Protein AF-A0AAC8NCL2-F1 (afdb_monomer_lite)

Foldseek 3Di:
DAEDEDAADDPPVQVPDPFKDKDKFADPVVSVVVVVVVVVVQKDFPDPKYKYFYFHHPDDPPDPPPQVPHDSVRRTPGIMIITMIGRPDD

Organism: Bacillus anthracis (NCBI:txid1392)

Sequence (90 aa):
MKTIVRDGSMPIALNRSLGTRYLRDKRLSELLKRCRRLENEGFDYLFPIRKVLETIKHRNDENPHLFKGCLVMDRDRGFYYEVVMRKVKR

Secondary structure (DSSP, 8-state):
-EEEEEESPPPGGGG-STTEEEEEESSHHHHHHHHHHHHHTTEEESS--EEEEEE--TT--S-TTTTTT--GGGGEEEEEEEEEEEE---

pLDDT: mean 73.7, std 15.07, range [48.12, 93.62]

Structure (mmCIF, N/CA/C/O backbone):
data_AF-A0AAC8NCL2-F1
#
_entry.id   AF-A0AAC8NCL2-F1
#
loop_
_atom_site.group_PDB
_atom_site.id
_atom_site.type_symbol
_atom_site.label_atom_id
_atom_site.label_alt_id
_atom_site.label_comp_id
_atom_site.label_asym_id
_atom_site.label_entity_id
_atom_site.label_seq_id
_atom_site.pdbx_PDB_ins_code
_atom_site.Cartn_x
_atom_site.Cartn_y
_atom_site.Cartn_z
_atom_site.occupancy
_atom_site.B_iso_or_equiv
_atom_site.auth_seq_id
_atom_site.auth_comp_id
_atom_site.auth_asym_id
_atom_site.auth_atom_id
_atom_site.pdbx_PDB_model_num
ATOM 1 N N . MET A 1 1 ? -3.567 -11.513 -1.963 1.00 71.25 1 MET A N 1
ATOM 2 C CA . MET A 1 1 ? -2.794 -10.250 -1.902 1.00 71.25 1 MET A CA 1
ATOM 3 C C . MET A 1 1 ? -2.624 -9.721 -3.320 1.00 71.25 1 MET A C 1
ATOM 5 O O . MET A 1 1 ? -2.193 -10.489 -4.169 1.00 71.25 1 MET A O 1
ATOM 9 N N . LYS A 1 2 ? -3.032 -8.479 -3.613 1.00 78.31 2 LYS A N 1
ATOM 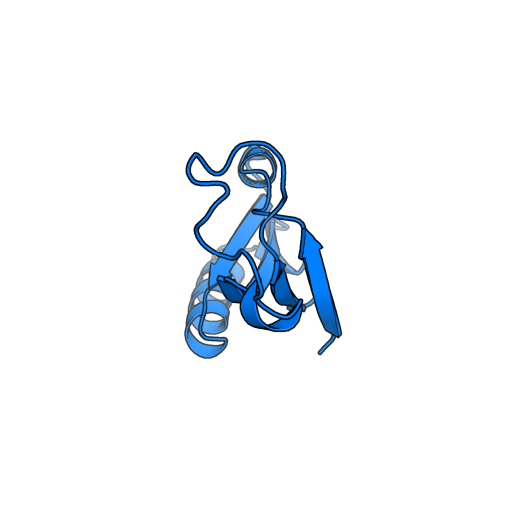10 C CA . LYS A 1 2 ? -3.049 -7.942 -4.989 1.00 78.31 2 LYS A CA 1
ATOM 11 C C . LYS A 1 2 ? -1.720 -7.248 -5.314 1.00 78.31 2 LYS A C 1
ATOM 13 O O . LYS A 1 2 ? -1.271 -6.414 -4.524 1.00 78.31 2 LYS A O 1
ATOM 18 N N . THR A 1 3 ? -1.120 -7.580 -6.458 1.00 79.75 3 THR A N 1
ATOM 19 C CA . THR A 1 3 ? 0.044 -6.864 -7.006 1.00 79.75 3 THR A CA 1
ATOM 20 C C . THR A 1 3 ? -0.439 -5.783 -7.965 1.00 79.75 3 THR A C 1
ATOM 22 O O . THR A 1 3 ? -1.320 -6.039 -8.783 1.00 79.75 3 THR A O 1
ATOM 25 N N . ILE A 1 4 ? 0.107 -4.577 -7.854 1.00 80.75 4 ILE A N 1
ATOM 26 C CA . ILE A 1 4 ? -0.173 -3.456 -8.751 1.00 80.75 4 ILE A CA 1
ATOM 27 C C . ILE A 1 4 ? 1.136 -2.938 -9.347 1.00 80.75 4 ILE A C 1
ATOM 29 O O . ILE A 1 4 ? 2.170 -2.945 -8.681 1.00 80.75 4 ILE A O 1
ATOM 33 N N . VAL A 1 5 ? 1.092 -2.491 -10.597 1.00 77.50 5 VAL A N 1
ATOM 34 C CA . VAL A 1 5 ? 2.213 -1.810 -11.256 1.00 77.50 5 VAL A CA 1
ATOM 35 C C . VAL A 1 5 ? 1.946 -0.312 -11.181 1.00 77.50 5 VAL A C 1
ATOM 37 O O . VAL A 1 5 ? 0.803 0.112 -11.381 1.00 77.50 5 VAL A O 1
ATOM 40 N N . ARG A 1 6 ? 2.957 0.486 -10.826 1.00 73.56 6 ARG A N 1
ATOM 41 C CA . ARG A 1 6 ? 2.811 1.941 -10.735 1.00 73.56 6 ARG A CA 1
ATOM 42 C C . ARG A 1 6 ? 3.982 2.659 -11.388 1.00 73.56 6 ARG A C 1
ATOM 44 O O . ARG A 1 6 ? 5.118 2.502 -10.952 1.00 73.56 6 ARG A O 1
ATOM 51 N N . ASP A 1 7 ? 3.631 3.544 -12.319 1.00 68.19 7 ASP A N 1
ATOM 52 C CA . ASP A 1 7 ? 4.552 4.460 -12.985 1.00 68.19 7 ASP A CA 1
ATOM 53 C C . ASP A 1 7 ? 4.937 5.613 -12.053 1.00 68.19 7 ASP A C 1
ATOM 55 O O . ASP A 1 7 ? 4.270 6.654 -11.986 1.00 68.19 7 ASP A O 1
ATOM 59 N N . GLY A 1 8 ? 6.035 5.410 -11.325 1.00 62.62 8 GLY A N 1
ATOM 60 C CA . GLY A 1 8 ? 6.660 6.385 -10.439 1.00 62.62 8 GLY A CA 1
ATOM 61 C C . GLY A 1 8 ? 6.219 6.333 -8.977 1.00 62.62 8 GLY A C 1
ATOM 62 O O . GLY A 1 8 ? 5.354 5.558 -8.556 1.00 62.62 8 GLY A O 1
ATOM 63 N N . SER A 1 9 ? 6.849 7.202 -8.186 1.00 60.00 9 SER A N 1
ATOM 64 C CA . SER A 1 9 ? 6.612 7.294 -6.751 1.00 60.00 9 SER A CA 1
ATOM 65 C C . SER A 1 9 ? 5.224 7.849 -6.429 1.00 60.00 9 SER A C 1
ATOM 67 O O . SER A 1 9 ? 4.646 8.668 -7.146 1.00 60.00 9 SER A O 1
ATOM 69 N N . MET A 1 10 ? 4.673 7.373 -5.314 1.00 62.97 10 MET A N 1
ATOM 70 C CA . MET A 1 10 ? 3.402 7.856 -4.782 1.00 62.97 10 MET A CA 1
ATOM 71 C C . MET A 1 10 ? 3.533 9.339 -4.403 1.00 62.97 10 MET A C 1
ATOM 73 O O . MET A 1 10 ? 4.457 9.677 -3.656 1.00 62.97 10 MET A O 1
ATOM 77 N N . PRO A 1 11 ? 2.639 10.234 -4.865 1.00 57.41 11 PRO A N 1
ATOM 78 C CA . PRO A 1 11 ? 2.677 11.624 -4.441 1.00 57.41 11 PRO A CA 1
ATOM 79 C C . PRO A 1 11 ? 2.473 11.708 -2.922 1.00 57.41 11 PRO A C 1
ATOM 81 O O . PRO A 1 11 ? 1.474 11.233 -2.382 1.00 57.41 11 PRO A O 1
ATOM 84 N N . ILE A 1 12 ? 3.409 12.372 -2.234 1.00 55.25 12 ILE A N 1
ATOM 85 C CA . ILE A 1 12 ? 3.430 12.590 -0.770 1.00 55.25 12 ILE A CA 1
ATOM 86 C C . ILE A 1 12 ? 2.132 13.257 -0.255 1.00 55.25 12 ILE A C 1
ATOM 88 O O . ILE A 1 12 ? 1.828 13.224 0.936 1.00 55.25 12 ILE A O 1
ATOM 92 N N . ALA A 1 13 ? 1.319 13.815 -1.156 1.00 53.09 13 ALA A N 1
ATOM 93 C CA . ALA A 1 13 ? 0.046 14.470 -0.877 1.00 53.09 13 ALA A CA 1
ATOM 94 C C . ALA A 1 13 ? -0.978 13.611 -0.102 1.00 53.09 13 ALA A C 1
ATOM 96 O O . ALA A 1 13 ? -1.822 14.182 0.586 1.00 53.09 13 ALA A O 1
ATOM 97 N N . LEU A 1 14 ? -0.892 12.275 -0.127 1.00 55.03 14 LEU A N 1
ATOM 98 C CA . LEU A 1 14 ? -1.781 11.402 0.661 1.00 55.03 14 LEU A CA 1
ATOM 99 C C . LEU A 1 14 ? -1.507 11.403 2.175 1.00 55.03 14 LEU A C 1
ATOM 101 O O . LEU A 1 14 ? -2.364 10.977 2.944 1.00 55.03 14 LEU A O 1
ATOM 105 N N . ASN A 1 15 ? -0.366 11.939 2.616 1.00 53.03 15 ASN A N 1
ATOM 106 C CA . ASN A 1 15 ? -0.056 12.132 4.038 1.00 53.03 15 ASN A CA 1
ATOM 107 C C . ASN A 1 15 ? -0.570 13.469 4.610 1.00 53.03 15 ASN A C 1
ATOM 109 O O . ASN A 1 15 ? -0.264 13.788 5.755 1.00 53.03 15 ASN A O 1
ATOM 113 N N . ARG A 1 16 ? -1.317 14.280 3.842 1.00 54.94 16 ARG A N 1
ATOM 114 C CA . ARG A 1 16 ? -1.744 15.623 4.287 1.00 54.94 16 ARG A CA 1
ATOM 115 C C . ARG A 1 16 ? -3.017 15.650 5.134 1.00 54.94 16 ARG A C 1
ATOM 117 O O . ARG A 1 16 ? -3.288 16.672 5.755 1.00 54.94 16 ARG A O 1
ATOM 124 N N . SER A 1 17 ? -3.796 14.570 5.184 1.00 61.81 17 SER A N 1
ATOM 125 C CA . SER A 1 17 ? -4.982 14.520 6.046 1.00 61.81 17 SER A CA 1
ATOM 126 C C . SER A 1 17 ? -4.615 13.980 7.428 1.00 61.81 17 SER A C 1
ATOM 128 O O . SER A 1 17 ? -4.071 12.884 7.545 1.00 61.81 17 SER A O 1
ATOM 130 N N . LEU A 1 18 ? -4.957 14.740 8.479 1.00 66.25 18 LEU A N 1
ATOM 131 C CA . LEU A 1 18 ? -4.743 14.407 9.901 1.00 66.25 18 LEU A CA 1
ATOM 132 C C . LEU A 1 18 ? -5.267 13.014 10.295 1.00 66.25 18 LEU A C 1
ATOM 134 O O . LEU A 1 18 ? -4.823 12.442 11.287 1.00 66.25 18 LEU A O 1
ATOM 138 N N . GLY A 1 19 ? -6.204 12.466 9.519 1.00 77.19 19 GLY A N 1
ATOM 139 C CA . GLY A 1 19 ? -6.811 11.163 9.754 1.00 77.19 19 GLY A CA 1
ATOM 140 C C . GLY A 1 19 ? -6.307 10.035 8.859 1.00 77.19 19 GLY A C 1
ATOM 141 O O . GLY A 1 19 ? -6.837 8.944 8.997 1.00 77.19 19 GLY A O 1
ATOM 142 N N . THR A 1 20 ? -5.351 10.229 7.944 1.00 82.44 20 THR A N 1
ATOM 143 C CA . THR A 1 20 ? -4.869 9.149 7.057 1.00 82.44 20 THR A CA 1
ATOM 144 C C . THR A 1 20 ? -3.357 8.995 7.101 1.00 82.44 20 THR A C 1
ATOM 146 O O . THR A 1 20 ? -2.613 9.965 6.977 1.00 82.44 20 THR A O 1
ATOM 149 N N . ARG A 1 21 ? -2.894 7.752 7.226 1.00 82.88 21 ARG A N 1
ATOM 150 C CA . ARG A 1 21 ? -1.480 7.379 7.204 1.00 82.88 21 ARG A CA 1
ATOM 151 C C . ARG A 1 21 ? -1.217 6.476 6.014 1.00 82.88 21 ARG A C 1
ATOM 153 O O . ARG A 1 21 ? -1.791 5.392 5.910 1.00 82.88 21 ARG A O 1
ATOM 160 N N . TYR A 1 22 ? -0.327 6.913 5.134 1.00 84.88 22 TYR A N 1
ATOM 161 C CA . TYR A 1 22 ? 0.225 6.056 4.096 1.00 84.88 22 TYR A CA 1
ATOM 162 C C . TYR A 1 22 ? 1.511 5.403 4.606 1.00 84.88 22 TYR A C 1
ATOM 164 O O . TYR A 1 22 ? 2.460 6.093 4.992 1.00 84.88 22 TYR A O 1
ATOM 172 N N . LEU A 1 23 ? 1.541 4.072 4.608 1.00 85.88 23 LEU A N 1
ATOM 173 C CA . LEU A 1 23 ? 2.711 3.284 4.974 1.00 85.88 23 LEU A CA 1
ATOM 174 C C . LEU A 1 23 ? 3.257 2.562 3.742 1.00 85.88 23 LEU A C 1
ATOM 176 O O . LEU A 1 23 ? 2.505 1.988 2.953 1.00 85.88 23 LEU A O 1
ATOM 180 N N . ARG A 1 24 ? 4.584 2.575 3.605 1.00 86.19 24 ARG A N 1
ATOM 181 C CA . ARG A 1 24 ? 5.332 1.897 2.544 1.00 86.19 24 ARG A CA 1
ATOM 182 C C . ARG A 1 24 ? 6.594 1.282 3.130 1.00 86.19 24 ARG A C 1
ATOM 184 O O . ARG A 1 24 ? 7.343 1.992 3.797 1.00 86.19 24 ARG A O 1
ATOM 191 N N . ASP A 1 25 ? 6.860 0.023 2.789 1.00 86.38 25 ASP A N 1
ATOM 192 C CA . ASP A 1 25 ? 8.080 -0.692 3.174 1.00 86.38 25 ASP A CA 1
ATOM 193 C C . ASP A 1 25 ? 8.494 -1.730 2.122 1.00 86.38 25 ASP A C 1
ATOM 195 O O . ASP A 1 25 ? 7.656 -2.334 1.457 1.00 86.38 25 ASP A O 1
ATOM 199 N N . LYS A 1 26 ? 9.802 -1.976 1.969 1.00 85.00 26 LYS A N 1
ATOM 200 C CA . LYS A 1 26 ? 10.316 -3.014 1.047 1.00 85.00 26 LYS A CA 1
ATOM 201 C C . LYS A 1 26 ? 9.992 -4.434 1.529 1.00 85.00 26 LYS A C 1
ATOM 203 O O . LYS A 1 26 ? 9.816 -5.340 0.719 1.00 85.00 26 LYS A O 1
ATOM 208 N N . ARG A 1 27 ? 9.914 -4.636 2.849 1.00 86.81 27 ARG A N 1
ATOM 209 C CA . ARG A 1 27 ? 9.610 -5.926 3.485 1.00 86.81 27 ARG A CA 1
ATOM 210 C C . ARG A 1 27 ? 8.209 -5.896 4.084 1.00 86.81 27 ARG A C 1
ATOM 212 O O . ARG A 1 27 ? 7.881 -4.989 4.842 1.00 86.81 27 ARG A O 1
ATOM 219 N N . LEU A 1 28 ? 7.415 -6.927 3.796 1.00 87.25 28 LEU A N 1
ATOM 220 C CA . LEU A 1 28 ? 6.052 -7.054 4.320 1.00 87.25 28 LEU A CA 1
ATOM 221 C C . LEU A 1 28 ? 6.028 -7.112 5.855 1.00 87.25 28 LEU A C 1
ATOM 223 O O . LEU A 1 28 ? 5.148 -6.531 6.478 1.00 87.25 28 LEU A O 1
ATOM 227 N N . SER A 1 29 ? 7.013 -7.771 6.468 1.00 90.25 29 SER A N 1
ATOM 228 C CA . SER A 1 29 ? 7.128 -7.882 7.925 1.00 90.25 29 SER A CA 1
ATOM 229 C C . SER A 1 29 ? 7.261 -6.523 8.617 1.00 90.25 29 SER A C 1
ATOM 231 O O . SER A 1 29 ? 6.601 -6.284 9.625 1.00 90.25 29 SER A O 1
ATOM 233 N N . GLU A 1 30 ? 8.075 -5.621 8.067 1.00 91.44 30 GLU A N 1
ATOM 234 C CA . GLU A 1 30 ? 8.248 -4.268 8.606 1.00 91.44 30 GLU A CA 1
ATOM 235 C C . GLU A 1 30 ? 6.979 -3.431 8.426 1.00 91.44 30 GLU A C 1
ATOM 237 O O . GLU A 1 30 ? 6.557 -2.748 9.363 1.00 91.44 30 GLU A O 1
ATOM 242 N N . LEU A 1 31 ? 6.297 -3.576 7.282 1.00 90.81 31 LEU A N 1
ATOM 243 C CA . LEU A 1 31 ? 5.008 -2.923 7.063 1.00 90.81 31 LEU A CA 1
ATOM 244 C C . LEU A 1 31 ? 3.981 -3.355 8.117 1.00 90.81 31 LEU A C 1
ATOM 246 O O . LEU A 1 31 ? 3.341 -2.511 8.740 1.00 90.81 31 LEU A O 1
ATOM 250 N N . LEU A 1 32 ? 3.855 -4.663 8.356 1.00 91.81 32 LEU A N 1
ATOM 251 C CA . LEU A 1 32 ? 2.910 -5.224 9.325 1.00 91.81 32 LEU A CA 1
ATOM 252 C C . LEU A 1 32 ? 3.194 -4.752 10.755 1.00 91.81 32 LEU A C 1
ATOM 254 O O . LEU A 1 32 ? 2.260 -4.423 11.485 1.00 91.81 32 LEU A O 1
ATOM 258 N N . LYS A 1 33 ? 4.469 -4.657 11.157 1.00 93.62 33 LYS A N 1
ATOM 259 C CA . LYS A 1 33 ? 4.845 -4.097 12.467 1.00 93.62 33 LYS A CA 1
ATOM 260 C C . LYS A 1 33 ? 4.343 -2.663 12.631 1.00 93.62 33 LYS A C 1
ATOM 262 O O . LYS A 1 33 ? 3.849 -2.308 13.699 1.00 93.62 33 LYS A O 1
ATOM 267 N N . ARG A 1 34 ? 4.460 -1.838 11.586 1.00 89.19 34 ARG A N 1
ATOM 268 C CA . ARG A 1 34 ? 3.980 -0.447 11.606 1.00 89.19 34 ARG A CA 1
ATOM 269 C C . ARG A 1 34 ? 2.457 -0.367 11.596 1.00 89.19 34 ARG A C 1
ATOM 271 O O . ARG A 1 34 ? 1.914 0.465 12.314 1.00 89.19 34 ARG A O 1
ATOM 278 N N . CYS A 1 35 ? 1.784 -1.252 10.861 1.00 90.69 35 CYS A N 1
ATOM 279 C CA . CYS A 1 35 ? 0.323 -1.327 10.868 1.00 90.69 35 CYS A CA 1
ATOM 280 C C . CYS A 1 35 ? -0.207 -1.648 12.267 1.00 90.69 35 CYS A C 1
ATOM 282 O O . CYS A 1 35 ? -1.044 -0.910 12.766 1.00 90.69 35 CYS A O 1
ATOM 284 N N . ARG A 1 36 ? 0.368 -2.646 12.954 1.00 92.38 36 ARG A N 1
ATOM 285 C CA . ARG A 1 36 ? -0.013 -2.996 14.337 1.00 92.38 36 ARG A CA 1
ATOM 286 C C . ARG A 1 36 ? 0.121 -1.835 15.321 1.00 92.38 36 ARG A C 1
ATOM 288 O O . ARG A 1 36 ? -0.7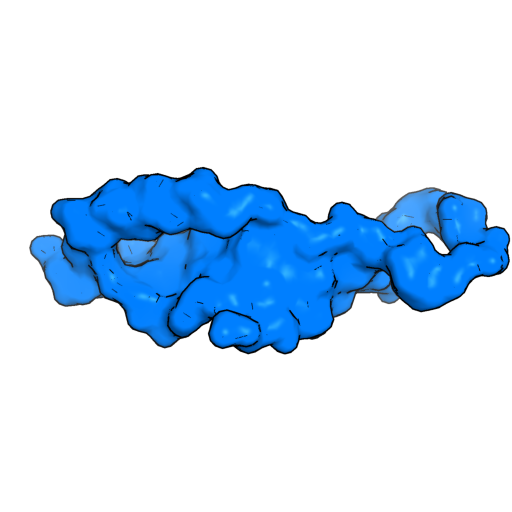00 -1.681 16.216 1.00 92.38 36 ARG A O 1
ATOM 295 N N . ARG A 1 37 ? 1.155 -1.000 15.167 1.00 91.00 37 ARG A N 1
ATOM 296 C CA . ARG A 1 37 ? 1.302 0.213 15.991 1.00 91.00 37 ARG A CA 1
ATOM 297 C C . ARG A 1 37 ? 0.151 1.190 15.745 1.00 91.00 37 ARG A C 1
ATOM 299 O O . ARG A 1 37 ? -0.435 1.671 16.703 1.00 91.00 37 ARG A O 1
ATOM 306 N N . LEU A 1 38 ? -0.207 1.422 14.481 1.00 89.19 38 LEU A N 1
ATOM 307 C CA . LEU A 1 38 ? -1.321 2.303 14.124 1.00 89.19 38 LEU A CA 1
ATOM 308 C C . 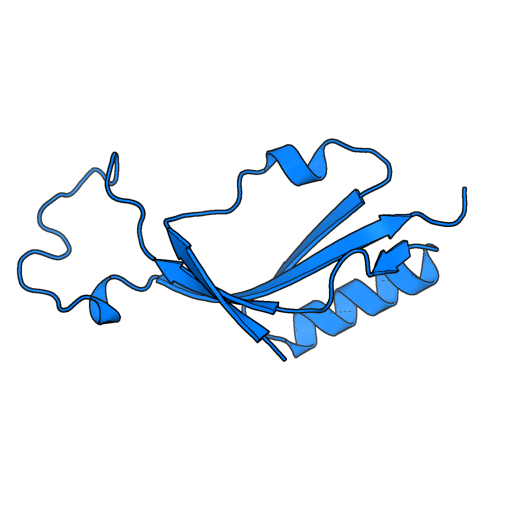LEU A 1 38 ? -2.694 1.723 14.506 1.00 89.19 38 LEU A C 1
ATOM 310 O O . LEU A 1 38 ? -3.573 2.480 14.906 1.00 89.19 38 LEU A O 1
ATOM 314 N N . GLU A 1 39 ? -2.885 0.405 14.444 1.00 90.06 39 GLU A N 1
ATOM 315 C CA . GLU A 1 39 ? -4.097 -0.263 14.949 1.00 90.06 39 GLU A CA 1
ATOM 316 C C . GLU A 1 39 ? -4.322 0.063 16.433 1.00 90.06 39 GLU A C 1
ATOM 318 O O . GLU A 1 39 ? -5.422 0.462 16.819 1.00 90.06 39 GLU A O 1
ATOM 323 N N . ASN A 1 40 ? -3.262 -0.002 17.250 1.00 90.06 40 ASN A N 1
ATOM 324 C CA . ASN A 1 40 ? -3.317 0.368 18.670 1.00 90.06 40 ASN A CA 1
ATOM 325 C C . ASN A 1 40 ? -3.622 1.862 18.889 1.00 90.06 40 ASN A C 1
ATOM 327 O O . ASN A 1 40 ? -4.218 2.229 19.898 1.00 90.06 40 ASN A O 1
ATOM 331 N N . GLU A 1 41 ? -3.251 2.724 17.940 1.00 87.38 41 GLU A N 1
ATOM 332 C CA . GLU A 1 41 ? -3.583 4.158 17.934 1.00 87.38 41 GLU A CA 1
ATOM 333 C C . GLU A 1 41 ? -5.006 4.450 17.401 1.00 87.38 41 GLU A C 1
ATOM 335 O O . GLU A 1 41 ? -5.424 5.611 17.335 1.00 87.38 41 GLU A O 1
ATOM 340 N N . GLY A 1 42 ? -5.771 3.418 17.020 1.00 88.38 42 GLY A N 1
ATOM 341 C CA . GLY A 1 42 ? -7.151 3.544 16.542 1.00 88.38 42 GLY A CA 1
ATOM 342 C C . GLY A 1 42 ? -7.287 3.805 15.038 1.00 88.38 42 GLY A C 1
ATOM 343 O O . GLY A 1 42 ? -8.288 4.390 14.602 1.00 88.38 42 GLY A O 1
ATOM 344 N N . PHE A 1 43 ? -6.291 3.407 14.245 1.00 89.69 43 PHE A N 1
ATOM 345 C CA . PHE A 1 43 ? -6.370 3.404 12.786 1.00 89.69 43 PHE A CA 1
ATOM 346 C C . PHE A 1 43 ? -6.867 2.063 12.252 1.00 89.69 43 PHE A C 1
ATOM 348 O O . PHE A 1 43 ? -6.493 1.008 12.750 1.00 89.69 43 PHE A O 1
ATOM 355 N N . ASP A 1 44 ? -7.648 2.120 11.180 1.00 89.38 44 ASP A N 1
ATOM 356 C CA . ASP A 1 44 ? -8.144 0.956 10.456 1.00 89.38 44 ASP A CA 1
ATOM 357 C C . ASP A 1 44 ? -7.690 0.989 8.991 1.00 89.38 44 ASP A C 1
ATOM 359 O O . ASP A 1 44 ? -7.320 2.041 8.453 1.00 89.38 44 ASP A O 1
ATOM 363 N N . TYR A 1 45 ? -7.698 -0.162 8.331 1.00 87.69 45 TYR A N 1
ATOM 364 C CA . TYR A 1 45 ? -7.273 -0.308 6.944 1.00 87.69 45 TYR A CA 1
ATOM 365 C C . TYR A 1 45 ? -8.292 0.323 5.999 1.00 87.69 45 TYR A C 1
ATOM 367 O O . TYR A 1 45 ? -9.408 -0.161 5.841 1.00 87.69 45 TYR A O 1
ATOM 375 N N . LEU A 1 46 ? -7.884 1.379 5.293 1.00 84.25 46 LEU A N 1
ATOM 376 C CA . LEU A 1 46 ? -8.712 1.972 4.242 1.00 84.25 46 LEU A CA 1
ATOM 377 C C . LEU A 1 46 ? -8.681 1.117 2.967 1.00 84.25 46 LEU A C 1
ATOM 379 O O . LEU A 1 46 ? -9.669 1.016 2.246 1.00 84.25 46 LEU A O 1
ATOM 383 N N . PHE A 1 47 ? -7.528 0.504 2.694 1.00 81.81 47 PHE A N 1
ATOM 384 C CA . PHE A 1 47 ? -7.337 -0.457 1.614 1.00 81.81 47 PHE A CA 1
ATOM 385 C C . PHE A 1 47 ? -6.524 -1.650 2.125 1.00 81.81 47 PHE A C 1
ATOM 387 O O . PHE A 1 47 ? -5.666 -1.465 2.991 1.00 81.81 47 PHE A O 1
ATOM 394 N N . PRO A 1 48 ? -6.727 -2.858 1.568 1.00 83.69 48 PRO A N 1
ATOM 395 C CA . PRO A 1 48 ? -5.894 -4.007 1.901 1.00 83.69 48 PRO A CA 1
ATOM 396 C C . PRO A 1 48 ? -4.437 -3.757 1.496 1.00 83.69 48 PRO A C 1
ATOM 398 O O . PRO A 1 48 ? -4.166 -2.998 0.563 1.00 83.69 48 PRO A O 1
ATOM 401 N N . ILE A 1 49 ? -3.501 -4.441 2.158 1.00 87.88 49 ILE A N 1
ATOM 402 C CA . ILE A 1 49 ? -2.074 -4.364 1.821 1.00 87.88 49 ILE A CA 1
ATOM 403 C C . ILE A 1 49 ? -1.858 -4.822 0.372 1.00 87.88 49 ILE A C 1
ATOM 405 O O . ILE A 1 49 ? -2.311 -5.900 -0.040 1.00 87.88 49 ILE A O 1
ATOM 409 N N . ARG A 1 50 ? -1.128 -4.013 -0.400 1.00 87.06 50 ARG A N 1
ATOM 410 C CA . ARG A 1 50 ? -0.799 -4.283 -1.806 1.00 87.06 50 ARG A CA 1
ATOM 411 C C . ARG A 1 50 ? 0.699 -4.454 -1.985 1.00 87.06 50 ARG A C 1
ATOM 413 O O . ARG A 1 50 ? 1.490 -3.795 -1.314 1.00 87.06 50 ARG A O 1
ATOM 420 N N . LYS A 1 51 ? 1.079 -5.327 -2.917 1.00 86.94 51 LYS A N 1
ATOM 421 C CA . LYS A 1 51 ? 2.446 -5.393 -3.442 1.00 86.94 51 LYS A CA 1
ATOM 422 C C . LYS A 1 51 ? 2.520 -4.454 -4.642 1.00 86.94 51 LYS A C 1
ATOM 424 O O . LYS A 1 51 ? 1.656 -4.514 -5.509 1.00 86.94 51 LYS A O 1
ATOM 429 N N . VAL A 1 52 ? 3.511 -3.583 -4.695 1.00 83.00 52 VAL A N 1
ATOM 430 C CA . VAL A 1 52 ? 3.679 -2.595 -5.759 1.00 83.00 52 VAL A CA 1
ATOM 431 C C . VAL A 1 52 ? 4.996 -2.845 -6.462 1.00 83.00 52 VAL A C 1
ATOM 433 O O . VAL A 1 52 ? 6.032 -2.925 -5.803 1.00 83.00 52 VAL A O 1
ATOM 436 N N . LEU A 1 53 ? 4.945 -2.967 -7.783 1.00 81.44 53 LEU A N 1
ATOM 437 C CA . LEU A 1 53 ? 6.116 -2.843 -8.638 1.00 81.44 53 LEU A CA 1
ATOM 438 C C . LEU A 1 53 ? 6.272 -1.365 -9.009 1.00 81.44 53 LEU A C 1
ATOM 440 O O . LEU A 1 53 ? 5.381 -0.803 -9.650 1.00 81.44 53 LEU A O 1
ATOM 444 N N . GLU A 1 54 ? 7.349 -0.728 -8.542 1.00 74.94 54 GLU A N 1
ATOM 445 C CA . GLU A 1 54 ? 7.662 0.658 -8.904 1.00 74.94 54 GLU A CA 1
ATOM 446 C C . GLU A 1 54 ? 8.431 0.678 -10.220 1.00 74.94 54 GLU A C 1
ATOM 448 O O . GLU A 1 54 ? 9.591 0.262 -10.271 1.00 74.94 54 GLU A O 1
ATOM 453 N N . THR A 1 55 ? 7.799 1.196 -11.264 1.00 70.50 55 THR A N 1
ATOM 454 C CA . THR A 1 55 ? 8.447 1.450 -12.551 1.00 70.50 55 THR A CA 1
ATOM 455 C C . THR A 1 55 ? 8.914 2.906 -12.594 1.00 70.50 55 THR A C 1
ATOM 457 O O . THR A 1 55 ? 8.310 3.801 -11.988 1.00 70.50 55 THR A O 1
ATOM 460 N N . ILE A 1 56 ? 10.026 3.177 -13.275 1.00 66.06 56 ILE A N 1
ATOM 461 C CA . ILE A 1 56 ? 10.525 4.549 -13.442 1.00 66.06 56 ILE A CA 1
ATOM 462 C C . ILE A 1 56 ? 9.568 5.320 -14.361 1.00 66.06 56 ILE A C 1
ATOM 464 O O . ILE A 1 56 ? 9.366 4.957 -15.520 1.00 66.06 56 ILE A O 1
ATOM 468 N N . LYS A 1 57 ? 8.988 6.419 -13.863 1.00 57.09 57 LYS A N 1
ATOM 469 C CA . LYS A 1 57 ? 8.162 7.314 -14.682 1.00 57.09 57 LYS A CA 1
ATOM 470 C C . LYS A 1 57 ? 9.080 8.177 -15.546 1.00 57.09 57 LYS A C 1
ATOM 472 O O . LYS A 1 57 ? 9.704 9.111 -15.050 1.00 57.09 57 LYS A O 1
ATOM 477 N N . HIS A 1 58 ? 9.161 7.878 -16.839 1.00 54.28 58 HIS A N 1
ATOM 478 C CA . HIS A 1 58 ? 9.879 8.717 -17.796 1.00 54.28 58 HIS A CA 1
ATOM 479 C C . HIS A 1 58 ? 9.244 10.116 -17.861 1.00 54.28 58 HIS A C 1
ATOM 481 O O . HIS A 1 58 ? 8.206 10.307 -18.493 1.00 54.28 58 HIS A O 1
ATOM 487 N N . ARG A 1 59 ? 9.883 11.100 -17.219 1.00 50.75 59 ARG A N 1
ATOM 488 C CA . ARG A 1 59 ? 9.858 12.494 -17.692 1.00 50.75 59 ARG A CA 1
ATOM 489 C C . ARG A 1 59 ? 11.094 13.306 -17.285 1.00 50.75 59 ARG A C 1
ATOM 491 O O . ARG A 1 59 ? 11.533 14.078 -18.118 1.00 50.75 59 ARG A O 1
ATOM 498 N N . ASN A 1 60 ? 11.696 13.072 -16.108 1.00 49.09 60 ASN A N 1
ATOM 499 C CA . ASN A 1 60 ? 12.782 13.919 -15.569 1.00 49.09 60 ASN A CA 1
ATOM 500 C C . ASN A 1 60 ? 13.978 13.170 -14.911 1.00 49.09 60 ASN A C 1
ATOM 502 O O . ASN A 1 60 ? 14.703 13.793 -14.145 1.00 49.09 60 ASN A O 1
ATOM 506 N N . ASP A 1 61 ? 14.214 11.868 -15.138 1.00 50.12 61 ASP A N 1
ATOM 507 C CA . ASP A 1 61 ? 15.472 11.253 -14.649 1.00 50.12 61 ASP A CA 1
ATOM 508 C C . ASP A 1 61 ? 16.633 11.777 -15.529 1.00 50.12 61 ASP A C 1
ATOM 510 O O . ASP A 1 61 ? 16.677 11.508 -16.729 1.00 50.12 61 ASP A O 1
ATOM 514 N N . GLU A 1 62 ? 17.531 12.571 -14.935 1.00 50.38 62 GLU A N 1
ATOM 515 C CA . GLU A 1 62 ? 18.554 13.429 -15.574 1.00 50.38 62 GLU A CA 1
ATOM 516 C C . GLU A 1 62 ? 19.594 12.704 -16.451 1.00 50.38 62 GLU A C 1
ATOM 518 O O . GLU A 1 62 ? 20.425 13.351 -17.085 1.00 50.38 62 GLU A O 1
ATOM 523 N N . ASN A 1 63 ? 19.554 11.372 -16.541 1.00 53.31 63 ASN A N 1
ATOM 524 C CA . ASN A 1 63 ? 20.465 10.606 -17.382 1.00 53.31 63 ASN A CA 1
ATOM 525 C C . ASN A 1 63 ? 19.704 9.663 -18.337 1.00 53.31 63 ASN A C 1
ATOM 527 O O . ASN A 1 63 ? 19.444 8.505 -17.995 1.00 53.31 63 ASN A O 1
ATOM 531 N N . PRO A 1 64 ? 19.369 10.116 -19.561 1.00 53.56 64 PRO A N 1
ATOM 532 C CA . PRO A 1 64 ? 18.637 9.320 -20.552 1.00 53.56 64 PRO A CA 1
ATOM 533 C C . PRO A 1 64 ? 19.412 8.088 -21.055 1.00 53.56 64 PRO A C 1
ATOM 535 O O . PRO A 1 64 ? 18.844 7.246 -21.752 1.00 53.56 64 PRO A O 1
ATOM 538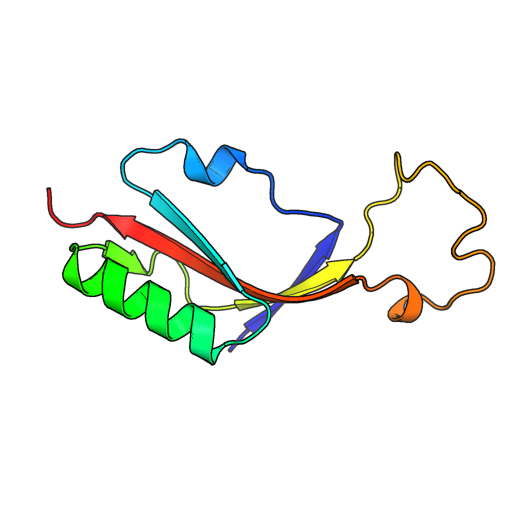 N N . HIS A 1 65 ? 20.694 7.952 -20.701 1.00 56.47 65 HIS A N 1
ATOM 539 C CA . HIS A 1 65 ? 21.538 6.826 -21.096 1.00 56.47 65 HIS A CA 1
ATOM 540 C C . HIS A 1 65 ? 21.550 5.668 -20.099 1.00 56.47 65 HIS A C 1
ATOM 542 O O . HIS A 1 65 ? 22.017 4.591 -20.463 1.00 56.47 65 HIS A O 1
ATOM 548 N N . LEU A 1 66 ? 21.012 5.842 -18.886 1.00 54.84 66 LEU A N 1
ATOM 549 C CA . LEU A 1 66 ? 21.150 4.853 -17.808 1.00 54.84 66 LEU A CA 1
ATOM 550 C C . LEU A 1 66 ? 20.514 3.485 -18.138 1.00 54.84 66 LEU A C 1
ATOM 552 O O . LEU A 1 66 ? 20.871 2.486 -17.529 1.00 54.84 66 LEU A O 1
ATOM 556 N N . PHE A 1 67 ? 19.602 3.440 -19.118 1.00 52.94 67 PHE A N 1
ATOM 557 C CA . PHE A 1 67 ? 18.829 2.245 -19.480 1.00 52.94 67 PHE A CA 1
ATOM 558 C C . PHE A 1 67 ? 18.676 2.039 -20.999 1.00 52.94 67 PHE A C 1
ATOM 560 O O . PHE A 1 67 ? 17.747 1.362 -21.454 1.00 52.94 67 PHE A O 1
ATOM 567 N N . LYS A 1 68 ? 19.543 2.646 -21.824 1.00 48.12 68 LYS A N 1
ATOM 568 C CA . LYS A 1 68 ? 19.488 2.473 -23.286 1.00 48.12 68 LYS A CA 1
ATOM 569 C C . LYS A 1 68 ? 19.837 1.017 -23.636 1.00 48.12 68 LYS A C 1
ATOM 571 O O . LYS A 1 68 ? 20.997 0.636 -23.577 1.00 48.12 68 LYS A O 1
ATOM 576 N N . GLY A 1 69 ? 18.824 0.222 -23.998 1.00 56.00 69 GLY A N 1
ATOM 577 C CA . GLY A 1 69 ? 18.954 -1.210 -24.318 1.00 56.00 69 GLY A CA 1
ATOM 578 C C . GLY A 1 69 ? 18.419 -2.174 -23.248 1.00 56.00 69 GLY A C 1
ATOM 579 O O . GLY A 1 69 ? 18.415 -3.378 -23.475 1.00 56.00 69 GLY A O 1
ATOM 580 N N . CYS A 1 70 ? 17.931 -1.662 -22.117 1.00 49.47 70 CYS A N 1
ATOM 581 C CA . CYS A 1 70 ? 17.378 -2.457 -21.020 1.00 49.47 70 CYS A CA 1
ATOM 582 C C . CYS A 1 70 ? 15.907 -2.852 -21.276 1.00 49.47 70 CYS A C 1
ATOM 584 O O . CYS A 1 70 ? 15.106 -2.021 -21.733 1.00 49.47 70 CYS A O 1
ATOM 586 N N . LEU A 1 71 ? 15.543 -4.105 -20.969 1.00 51.59 71 LEU A N 1
ATOM 587 C CA . LEU A 1 71 ? 14.167 -4.611 -21.084 1.00 51.59 71 LEU A CA 1
ATOM 588 C C . LEU A 1 71 ? 13.262 -3.924 -20.047 1.00 51.59 71 LEU A C 1
ATOM 590 O O . LEU A 1 71 ? 13.736 -3.356 -19.071 1.00 51.59 71 LEU A O 1
ATOM 594 N N . VAL A 1 72 ? 11.938 -3.959 -20.227 1.00 53.59 72 VAL A N 1
ATOM 595 C CA . VAL A 1 72 ? 10.991 -3.301 -19.296 1.00 53.59 72 VAL A CA 1
ATOM 596 C C . VAL A 1 72 ? 11.184 -3.773 -17.846 1.00 53.59 72 VAL A C 1
ATOM 598 O O . VAL A 1 72 ? 11.072 -2.959 -16.938 1.00 53.59 72 VAL A O 1
ATOM 601 N N . MET A 1 73 ? 11.571 -5.035 -17.640 1.00 52.00 73 MET A N 1
ATOM 602 C CA . MET A 1 73 ? 11.917 -5.583 -16.321 1.00 52.00 73 MET A CA 1
ATOM 603 C C . MET A 1 73 ? 13.138 -4.918 -15.666 1.00 52.00 73 MET A C 1
ATOM 605 O O . MET A 1 73 ? 13.225 -4.836 -14.447 1.00 52.00 73 MET A O 1
ATOM 609 N N . ASP A 1 74 ? 14.071 -4.400 -16.461 1.00 54.03 74 ASP A N 1
ATOM 610 C CA . ASP A 1 74 ? 15.269 -3.710 -15.976 1.00 54.03 74 ASP A CA 1
ATOM 611 C C . ASP A 1 74 ? 14.988 -2.231 -15.641 1.00 54.03 74 ASP A C 1
ATOM 613 O O . ASP A 1 74 ? 15.839 -1.539 -15.083 1.00 54.03 74 ASP A O 1
ATOM 617 N N . ARG A 1 75 ? 13.787 -1.729 -15.974 1.00 59.00 75 ARG A N 1
ATOM 618 C CA . ARG A 1 75 ? 13.298 -0.388 -15.596 1.00 59.00 75 ARG A CA 1
ATOM 619 C C . ARG A 1 75 ? 12.584 -0.379 -14.239 1.00 59.00 75 ARG A C 1
ATOM 621 O O . ARG A 1 75 ? 12.029 0.652 -13.840 1.00 59.00 75 ARG A O 1
ATOM 628 N N . ASP A 1 76 ? 12.588 -1.509 -13.536 1.00 61.81 76 ASP A N 1
ATOM 629 C CA . ASP A 1 76 ? 11.974 -1.672 -12.226 1.00 61.81 76 ASP A CA 1
ATOM 630 C C . ASP A 1 76 ? 12.915 -1.158 -11.125 1.00 61.81 76 ASP A C 1
ATOM 632 O O . ASP A 1 76 ? 14.030 -1.647 -10.949 1.00 61.81 76 ASP A O 1
ATOM 636 N N . ARG A 1 77 ? 12.446 -0.222 -10.286 1.00 65.12 77 ARG A N 1
ATOM 637 C CA . ARG A 1 77 ? 13.150 0.130 -9.029 1.00 65.12 77 ARG A CA 1
ATOM 638 C C . ARG A 1 77 ? 12.959 -0.936 -7.940 1.00 65.12 77 ARG A C 1
ATOM 640 O O . ARG A 1 77 ? 13.542 -0.840 -6.856 1.00 65.12 77 ARG A O 1
ATOM 647 N N . GLY A 1 78 ? 12.150 -1.954 -8.230 1.00 74.31 78 GLY A N 1
ATOM 648 C CA . GLY A 1 78 ? 11.883 -3.106 -7.383 1.00 74.31 78 GLY A CA 1
ATOM 649 C C . GLY A 1 78 ? 10.494 -3.094 -6.747 1.00 74.31 78 GLY A C 1
ATOM 650 O O . GLY A 1 78 ? 9.661 -2.212 -6.971 1.00 74.31 78 GLY A O 1
ATOM 651 N N . PHE A 1 79 ? 10.244 -4.118 -5.934 1.00 82.06 79 PHE A N 1
ATOM 652 C CA . PHE A 1 79 ? 8.975 -4.284 -5.236 1.00 82.06 79 PHE A CA 1
ATOM 653 C C . PHE A 1 79 ? 8.965 -3.583 -3.876 1.00 82.06 79 PHE A C 1
ATOM 655 O O . PHE A 1 79 ? 9.945 -3.606 -3.128 1.00 82.06 79 PHE A O 1
ATOM 662 N N . TYR A 1 80 ? 7.809 -3.037 -3.515 1.00 85.56 80 TYR A N 1
ATOM 663 C CA . TYR A 1 80 ? 7.497 -2.629 -2.150 1.00 85.56 80 TYR A CA 1
ATOM 664 C C . TYR A 1 80 ? 6.077 -3.035 -1.769 1.00 85.56 80 TYR A C 1
ATOM 666 O O . TYR A 1 80 ? 5.274 -3.442 -2.603 1.00 85.56 80 TYR A O 1
ATOM 674 N N . TYR A 1 81 ? 5.769 -2.936 -0.487 1.00 87.38 81 TYR A N 1
ATOM 675 C CA . TYR A 1 81 ? 4.441 -3.134 0.058 1.00 87.38 81 TYR A CA 1
ATOM 676 C C . TYR A 1 81 ? 3.892 -1.794 0.513 1.00 87.38 81 TYR A C 1
ATOM 678 O O . TYR A 1 81 ? 4.622 -0.992 1.100 1.00 87.38 81 TYR A O 1
ATOM 686 N N . GLU A 1 82 ? 2.617 -1.553 0.241 1.00 87.31 82 GLU A N 1
ATOM 687 C CA . GLU A 1 82 ? 1.937 -0.331 0.649 1.00 87.31 82 GLU A CA 1
ATOM 688 C C . GLU A 1 82 ? 0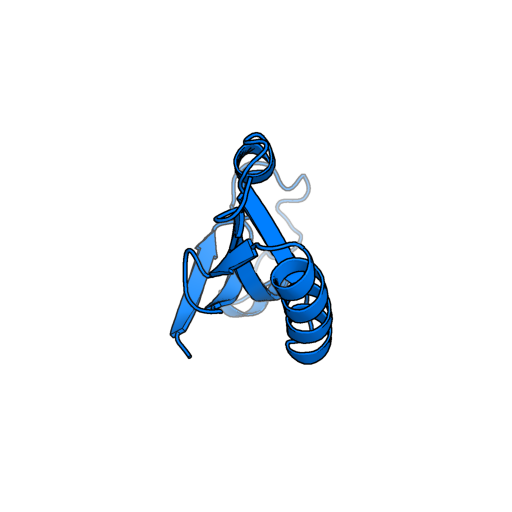.599 -0.618 1.310 1.00 87.31 82 GLU A C 1
ATOM 690 O O . GLU A 1 82 ? -0.071 -1.614 1.007 1.00 87.31 82 GLU A O 1
ATOM 695 N N . VAL A 1 83 ? 0.188 0.315 2.160 1.00 88.44 83 VAL A N 1
ATOM 696 C CA . VAL A 1 83 ? -1.151 0.350 2.730 1.00 88.44 83 VAL A CA 1
ATOM 697 C C . VAL A 1 83 ? -1.531 1.780 3.101 1.00 88.44 83 VAL A C 1
ATOM 699 O O . VAL A 1 83 ? -0.676 2.612 3.408 1.00 88.44 83 VAL A O 1
ATOM 702 N N . VAL A 1 84 ? -2.829 2.069 3.067 1.00 87.06 84 VAL A N 1
ATOM 703 C CA . VAL A 1 84 ? -3.385 3.307 3.616 1.00 87.06 84 VAL A CA 1
ATOM 704 C C . VAL A 1 84 ? -4.247 2.924 4.802 1.00 87.06 84 VAL A C 1
ATOM 706 O O . VAL A 1 84 ? -5.140 2.086 4.671 1.00 87.06 84 VAL A O 1
ATOM 709 N N . MET A 1 85 ? -3.997 3.560 5.936 1.00 89.25 85 MET A N 1
ATOM 710 C CA . MET A 1 85 ? -4.805 3.420 7.138 1.00 89.25 85 MET A CA 1
ATOM 711 C C . MET A 1 85 ? -5.481 4.751 7.465 1.00 89.25 85 MET A C 1
ATOM 713 O O . MET A 1 85 ? -4.919 5.818 7.202 1.00 89.25 85 MET A O 1
ATOM 717 N N . ARG A 1 86 ? -6.685 4.708 8.030 1.00 88.62 86 ARG A N 1
ATOM 718 C CA . ARG A 1 86 ? -7.466 5.882 8.428 1.00 88.62 86 ARG A CA 1
ATOM 719 C C . ARG A 1 86 ? -7.804 5.807 9.913 1.00 88.62 86 ARG A C 1
ATOM 721 O O . ARG A 1 86 ? -8.228 4.761 10.381 1.00 88.62 86 ARG A O 1
ATOM 728 N N . LYS A 1 87 ? -7.643 6.905 10.651 1.00 87.50 87 LYS A N 1
ATOM 729 C CA . LYS A 1 87 ? -8.038 7.007 12.058 1.00 87.50 87 LYS A CA 1
ATOM 730 C C . LYS A 1 87 ? -9.561 6.934 12.144 1.00 87.50 87 LYS A C 1
ATOM 732 O O . LYS A 1 87 ? -10.245 7.771 11.552 1.00 87.50 87 LYS A O 1
ATOM 737 N N . VAL A 1 88 ? -10.078 5.925 12.840 1.00 82.19 88 VAL A N 1
ATOM 738 C CA . VAL A 1 88 ? -11.527 5.699 12.997 1.00 82.19 88 VAL A CA 1
ATOM 739 C C . VAL A 1 88 ? -12.008 6.182 14.364 1.00 82.19 88 VAL A C 1
ATOM 741 O O . VAL A 1 88 ? -13.154 6.603 14.498 1.00 82.19 88 VAL A O 1
ATOM 744 N N . LYS A 1 89 ? -11.125 6.202 15.369 1.00 63.22 89 LYS A N 1
ATOM 745 C CA . LYS A 1 89 ? -11.429 6.713 16.713 1.00 63.22 89 LYS A CA 1
ATOM 746 C C . LYS A 1 89 ? -10.777 8.078 16.929 1.00 63.22 89 LYS A C 1
ATOM 748 O O . LYS A 1 89 ? -9.601 8.257 16.615 1.00 63.22 89 LYS A O 1
ATOM 753 N N . ARG A 1 90 ? -11.562 9.051 17.398 1.00 59.56 90 ARG A N 1
ATOM 754 C CA . ARG A 1 90 ? -11.108 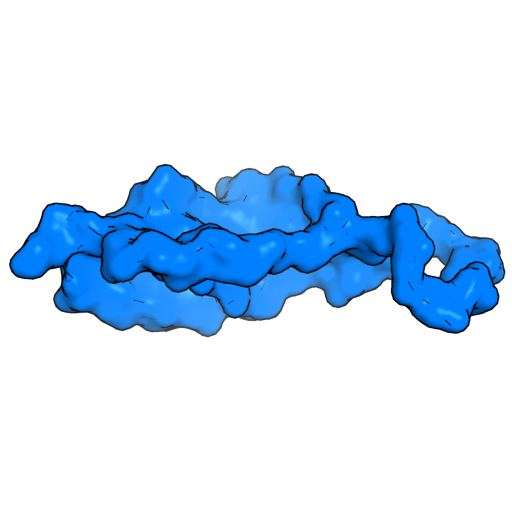10.429 17.617 1.00 59.56 90 ARG A CA 1
ATOM 755 C C . ARG A 1 90 ? -10.251 10.497 18.869 1.00 59.56 90 ARG A C 1
ATOM 757 O O . ARG A 1 90 ? -10.749 10.042 19.916 1.00 59.56 90 ARG A O 1
#

Radius of gyration: 15.71 Å; chains: 1; bounding box: 33×26×43 Å